Protein AF-A0A512JB87-F1 (afdb_monomer_lite)

pLDDT: mean 75.15, std 16.35, range [37.53, 92.56]

Foldseek 3Di:
DDDDDPPPPPPDPVLNVVLVVVLVVLQVQLLVVLVPPLVVSVVVLVVVLVVVVCVLVDDDPDDVPNPCPVVNVVVSVVSNVSVVVSSVVSVVSSVVVVVVVD

Organism: NCBI:txid944322

Secondary structure (DSSP, 8-state):
-------TT----HHHHHHHHHHHHHHHHHHHHHTT-HHHHHHHHHHHHHHHHHHHHSPP---TTSTTHHHHHHHHHHHHHHHHHHHHHHHHHHHHHHHH--

Structure (mmCIF, N/CA/C/O backbone):
data_AF-A0A512JB87-F1
#
_entry.id   AF-A0A512JB87-F1
#
loop_
_atom_site.group_PDB
_atom_site.id
_atom_site.type_symbol
_atom_site.label_atom_id
_atom_site.label_alt_id
_atom_site.label_comp_id
_atom_site.label_asym_id
_atom_site.label_entity_id
_atom_site.label_seq_id
_atom_site.pdbx_PDB_ins_code
_atom_site.Cartn_x
_atom_site.Cartn_y
_atom_site.Cartn_z
_atom_site.occupancy
_atom_site.B_iso_or_equiv
_atom_site.auth_seq_id
_atom_site.auth_comp_id
_atom_site.auth_asym_id
_atom_site.auth_atom_id
_atom_site.pdbx_PDB_model_num
ATOM 1 N N . MET A 1 1 ? 9.180 -33.665 -36.784 1.00 38.28 1 MET A N 1
ATOM 2 C CA . MET A 1 1 ? 8.780 -33.261 -35.421 1.00 38.28 1 MET A CA 1
ATOM 3 C C . MET A 1 1 ? 9.166 -31.803 -35.256 1.00 38.28 1 MET A C 1
ATOM 5 O O . MET A 1 1 ? 10.347 -31.517 -35.141 1.00 38.28 1 MET A O 1
ATOM 9 N N . ALA A 1 2 ? 8.207 -30.887 -35.388 1.00 37.53 2 ALA A N 1
ATOM 10 C CA . ALA A 1 2 ? 8.459 -29.468 -35.164 1.00 37.53 2 ALA A CA 1
ATOM 11 C C . ALA A 1 2 ? 8.476 -29.229 -33.650 1.00 37.53 2 ALA A C 1
ATOM 13 O O . ALA A 1 2 ? 7.487 -29.509 -32.975 1.00 37.53 2 ALA A O 1
ATOM 14 N N . MET A 1 3 ? 9.617 -28.790 -33.121 1.00 40.06 3 MET A N 1
ATOM 15 C CA . MET A 1 3 ? 9.724 -28.313 -31.746 1.00 40.06 3 MET A CA 1
ATOM 16 C C . MET A 1 3 ? 8.984 -26.979 -31.681 1.00 40.06 3 MET A C 1
ATOM 18 O O . MET A 1 3 ? 9.409 -25.998 -32.282 1.00 40.06 3 MET A O 1
ATOM 22 N N . THR A 1 4 ? 7.832 -26.970 -31.020 1.00 43.56 4 THR A N 1
ATOM 23 C CA . THR A 1 4 ? 7.060 -25.760 -30.759 1.00 43.56 4 THR A CA 1
ATOM 24 C C . THR A 1 4 ? 7.867 -24.890 -29.800 1.00 43.56 4 THR A C 1
ATOM 26 O O . THR A 1 4 ? 8.010 -25.228 -28.625 1.00 43.56 4 THR A O 1
ATOM 29 N N . GLU A 1 5 ? 8.435 -23.795 -30.302 1.00 43.62 5 GLU A N 1
ATOM 30 C CA . GLU A 1 5 ? 9.017 -22.749 -29.462 1.00 43.62 5 GLU A CA 1
ATOM 31 C C . GLU A 1 5 ? 7.963 -22.282 -28.442 1.00 43.62 5 GLU A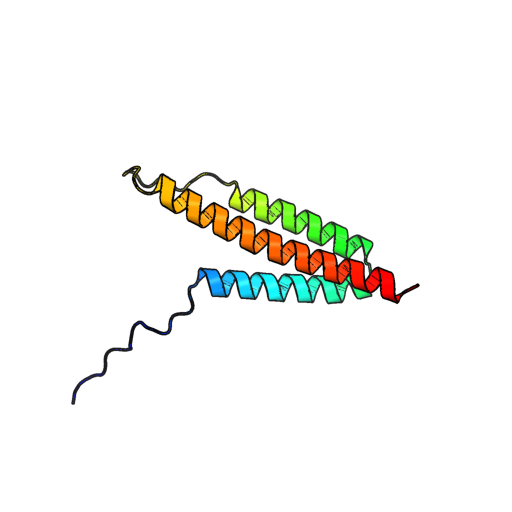 C 1
ATOM 33 O O . GLU A 1 5 ? 6.798 -22.079 -28.812 1.00 43.62 5 GLU A O 1
ATOM 38 N N . PRO A 1 6 ? 8.315 -22.124 -27.153 1.00 44.47 6 PRO A N 1
ATOM 39 C CA . PRO A 1 6 ? 7.376 -21.602 -26.178 1.00 44.47 6 PRO A CA 1
ATOM 40 C C . PRO A 1 6 ? 7.013 -20.171 -26.581 1.00 44.47 6 PRO A C 1
ATOM 42 O O . PRO A 1 6 ? 7.856 -19.273 -26.563 1.00 44.47 6 PRO A O 1
ATOM 45 N N . LYS A 1 7 ? 5.744 -19.975 -26.968 1.00 43.06 7 LYS A N 1
ATOM 46 C CA . LYS A 1 7 ? 5.152 -18.666 -27.254 1.00 43.06 7 LYS A CA 1
ATOM 47 C C . LYS A 1 7 ? 5.530 -17.703 -26.134 1.00 43.06 7 LYS A C 1
ATOM 49 O O . LYS A 1 7 ? 5.152 -17.888 -24.981 1.00 43.06 7 LYS A O 1
ATOM 54 N N . GLN A 1 8 ? 6.236 -16.645 -26.501 1.00 44.84 8 GLN A N 1
ATOM 55 C CA . GLN A 1 8 ? 6.694 -15.547 -25.649 1.00 44.84 8 GLN A CA 1
ATOM 56 C C . GLN A 1 8 ? 5.530 -14.656 -25.146 1.00 44.84 8 GLN A C 1
ATOM 58 O O . GLN A 1 8 ? 5.709 -13.463 -24.935 1.00 44.84 8 GLN A O 1
ATOM 63 N N . GLY A 1 9 ? 4.322 -15.219 -25.013 1.00 42.06 9 GLY A N 1
ATOM 64 C CA . GLY A 1 9 ? 3.055 -14.502 -24.855 1.00 42.06 9 GLY A CA 1
ATOM 65 C C . GLY A 1 9 ? 2.416 -14.570 -23.468 1.00 42.06 9 GLY A C 1
ATOM 66 O O . GLY A 1 9 ? 1.346 -14.006 -23.310 1.00 42.06 9 GLY A O 1
ATOM 67 N N . ASP A 1 10 ? 3.043 -15.223 -22.485 1.00 44.75 10 ASP A N 1
ATOM 68 C CA . ASP A 1 10 ? 2.418 -15.473 -21.169 1.00 44.75 10 ASP A CA 1
ATOM 69 C C . ASP A 1 10 ? 3.332 -15.167 -19.971 1.00 44.75 10 ASP A C 1
ATOM 71 O O . ASP A 1 10 ? 3.116 -15.624 -18.849 1.00 44.75 10 ASP A O 1
ATOM 75 N N . ARG A 1 11 ? 4.397 -14.380 -20.173 1.00 49.03 11 ARG A N 1
ATOM 76 C CA . ARG A 1 11 ? 5.123 -13.828 -19.024 1.00 49.03 11 ARG A CA 1
ATOM 77 C C . ARG A 1 11 ? 4.306 -12.662 -18.492 1.00 49.03 11 ARG A C 1
ATOM 79 O O . ARG A 1 11 ? 4.327 -11.588 -19.090 1.00 49.03 11 ARG A O 1
ATOM 86 N N . ALA A 1 12 ? 3.605 -12.886 -17.379 1.00 54.91 12 ALA A N 1
ATOM 87 C CA . ALA A 1 12 ? 3.061 -11.809 -16.563 1.00 54.91 12 ALA A CA 1
ATOM 88 C C . ALA A 1 12 ? 4.121 -10.707 -16.463 1.00 54.91 12 ALA A C 1
ATOM 90 O O . ALA A 1 12 ? 5.280 -10.989 -16.145 1.00 54.91 12 ALA A O 1
ATOM 91 N N . ASN A 1 13 ? 3.745 -9.477 -16.824 1.00 73.75 13 ASN A N 1
ATOM 92 C CA . ASN A 1 13 ? 4.645 -8.335 -16.750 1.00 73.75 13 ASN A CA 1
ATOM 93 C C . ASN A 1 13 ? 5.237 -8.312 -15.325 1.00 73.75 13 ASN A C 1
ATOM 95 O O . ASN A 1 13 ? 4.458 -8.182 -14.380 1.00 73.75 13 ASN A O 1
ATOM 99 N N . PRO A 1 14 ? 6.565 -8.467 -15.142 1.00 76.38 14 PRO A N 1
ATOM 100 C CA . PRO A 1 14 ? 7.168 -8.595 -13.815 1.00 76.38 14 PRO A CA 1
ATOM 101 C C . PRO A 1 14 ? 6.792 -7.447 -12.874 1.00 76.38 14 PRO A C 1
ATOM 103 O O . PRO A 1 14 ? 6.640 -7.651 -11.674 1.00 76.38 14 PRO A O 1
ATOM 106 N N . LEU A 1 15 ? 6.577 -6.253 -13.433 1.00 77.44 15 LEU A N 1
ATOM 107 C CA . LEU A 1 15 ? 6.094 -5.094 -12.695 1.00 77.44 15 LEU A CA 1
ATOM 108 C C . LEU A 1 15 ? 4.644 -5.265 -12.224 1.00 77.44 15 LEU A C 1
ATOM 110 O O . LEU A 1 15 ? 4.338 -4.952 -11.081 1.00 77.44 15 LEU A O 1
ATOM 114 N N . ALA A 1 16 ? 3.759 -5.782 -13.078 1.00 79.88 16 ALA A N 1
ATOM 115 C CA . ALA A 1 16 ? 2.369 -6.035 -12.707 1.00 79.88 16 ALA A CA 1
ATOM 116 C C . ALA A 1 16 ? 2.274 -7.097 -11.602 1.00 79.88 16 ALA A C 1
ATOM 118 O O . ALA A 1 16 ? 1.553 -6.895 -10.633 1.00 79.88 16 ALA A O 1
ATOM 119 N N . ALA A 1 17 ? 3.061 -8.174 -11.697 1.00 81.81 17 ALA A N 1
ATOM 120 C CA . ALA A 1 17 ? 3.131 -9.196 -10.652 1.00 81.81 17 ALA A CA 1
ATOM 121 C C . ALA A 1 17 ? 3.678 -8.637 -9.324 1.00 81.81 17 ALA A C 1
ATOM 123 O O . ALA A 1 17 ? 3.181 -8.979 -8.255 1.00 81.81 17 ALA A O 1
ATOM 124 N N . ALA A 1 18 ? 4.680 -7.753 -9.378 1.00 82.50 18 ALA A N 1
ATOM 125 C CA . ALA A 1 18 ? 5.218 -7.101 -8.186 1.00 82.50 18 ALA A CA 1
ATOM 126 C C . ALA A 1 18 ? 4.204 -6.153 -7.523 1.00 82.50 18 ALA A C 1
ATOM 128 O O . ALA A 1 18 ? 4.116 -6.113 -6.297 1.00 82.50 18 ALA A O 1
ATOM 129 N N . LEU A 1 19 ? 3.430 -5.407 -8.317 1.00 86.38 19 LEU A N 1
ATOM 130 C CA . LEU A 1 19 ? 2.382 -4.518 -7.811 1.00 86.38 19 LEU A CA 1
ATOM 131 C C . LEU A 1 19 ? 1.208 -5.296 -7.206 1.00 86.38 19 LEU A C 1
ATOM 133 O O . LEU A 1 19 ? 0.721 -4.911 -6.150 1.00 86.38 19 LEU A O 1
ATOM 137 N N . ASP A 1 20 ? 0.808 -6.408 -7.822 1.00 86.94 20 ASP A N 1
ATOM 138 C CA . ASP A 1 20 ? -0.240 -7.295 -7.302 1.00 86.94 20 ASP A CA 1
ATOM 139 C C . ASP A 1 20 ? 0.170 -7.949 -5.968 1.00 86.94 20 ASP A C 1
ATOM 141 O O . ASP A 1 20 ? -0.590 -7.972 -4.995 1.00 86.94 20 ASP A O 1
ATOM 145 N N . ALA A 1 21 ? 1.428 -8.395 -5.871 1.00 88.06 21 ALA A N 1
ATOM 146 C CA . ALA A 1 21 ? 1.990 -8.905 -4.624 1.00 88.06 21 ALA A CA 1
ATOM 147 C C . ALA A 1 21 ? 2.050 -7.822 -3.530 1.00 88.06 21 ALA A C 1
ATOM 149 O O . ALA A 1 21 ? 1.735 -8.102 -2.372 1.00 88.06 21 ALA A O 1
ATOM 150 N N . LEU A 1 22 ? 2.424 -6.587 -3.890 1.00 89.06 22 LEU A N 1
ATOM 151 C CA . LEU A 1 22 ? 2.430 -5.447 -2.971 1.00 89.06 22 LEU A CA 1
ATOM 152 C C . LEU A 1 22 ? 1.017 -5.126 -2.467 1.00 89.06 22 LEU A C 1
ATOM 154 O O . LEU A 1 22 ? 0.834 -4.935 -1.265 1.00 89.06 22 LEU A O 1
ATOM 158 N N . GLU A 1 23 ? 0.029 -5.090 -3.363 1.00 91.88 23 GLU A N 1
ATOM 159 C CA . GLU A 1 23 ? -1.375 -4.861 -3.014 1.00 91.88 23 GLU A CA 1
ATOM 160 C C . GLU A 1 23 ? -1.883 -5.923 -2.043 1.00 91.88 23 GLU A C 1
ATOM 162 O O . GLU A 1 23 ? -2.367 -5.592 -0.960 1.00 91.88 23 GLU A O 1
ATOM 167 N N . THR A 1 24 ? -1.686 -7.197 -2.375 1.00 92.06 24 THR A N 1
ATOM 168 C CA . THR A 1 24 ? -2.111 -8.316 -1.528 1.00 92.06 24 THR A CA 1
ATOM 169 C C . THR A 1 24 ? -1.475 -8.248 -0.138 1.00 92.06 24 THR A C 1
ATOM 171 O O . THR A 1 24 ? -2.167 -8.415 0.871 1.00 92.06 24 THR A O 1
ATOM 174 N N . ALA A 1 25 ? -0.168 -7.976 -0.064 1.00 89.56 25 ALA A N 1
ATOM 175 C CA . ALA A 1 25 ? 0.557 -7.900 1.200 1.00 89.56 25 ALA A CA 1
ATOM 176 C C . ALA A 1 25 ? 0.064 -6.742 2.079 1.00 89.56 25 ALA A C 1
ATOM 178 O O . ALA A 1 25 ? -0.203 -6.950 3.263 1.00 89.56 25 ALA A O 1
ATOM 179 N N . LEU A 1 26 ? -0.095 -5.544 1.504 1.00 90.69 26 LEU A N 1
ATOM 180 C CA . LEU A 1 26 ? -0.560 -4.367 2.237 1.00 90.69 26 LEU A CA 1
ATOM 181 C C . L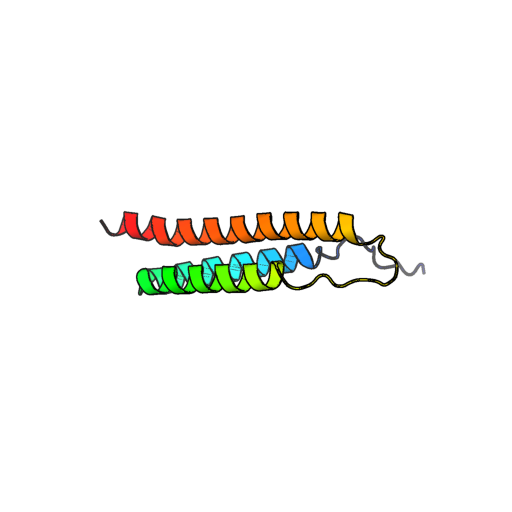EU A 1 26 ? -1.993 -4.542 2.731 1.00 90.69 26 LEU A C 1
ATOM 183 O O . LEU A 1 26 ? -2.256 -4.322 3.908 1.00 90.69 26 LEU A O 1
ATOM 187 N N . LEU A 1 27 ? -2.907 -4.995 1.871 1.00 90.44 27 LEU A N 1
ATOM 188 C CA . LEU A 1 27 ? -4.302 -5.189 2.264 1.00 90.44 27 LEU A CA 1
ATOM 189 C C . LEU A 1 27 ? -4.445 -6.257 3.353 1.00 90.44 27 LEU A C 1
ATOM 191 O O . LEU A 1 27 ? -5.186 -6.045 4.312 1.00 90.44 27 LEU A O 1
ATOM 195 N N . THR A 1 28 ? -3.709 -7.368 3.247 1.00 89.44 28 THR A N 1
ATOM 196 C CA . THR A 1 28 ? -3.740 -8.441 4.255 1.00 89.44 28 THR A CA 1
ATOM 197 C C . THR A 1 28 ? -3.183 -7.954 5.589 1.00 89.44 28 THR A C 1
ATOM 199 O O . THR A 1 28 ? -3.860 -8.061 6.611 1.00 89.44 28 THR A O 1
ATOM 202 N N . PHE A 1 29 ? -1.986 -7.357 5.580 1.00 88.06 29 PHE A N 1
ATOM 203 C CA . PHE A 1 29 ? -1.359 -6.821 6.787 1.00 88.06 29 PHE A CA 1
ATOM 204 C C . PHE A 1 29 ? -2.265 -5.799 7.475 1.00 88.06 29 PHE A C 1
ATOM 206 O O . PHE A 1 29 ? -2.545 -5.908 8.668 1.00 88.06 29 PHE A O 1
ATOM 213 N N . THR A 1 30 ? -2.766 -4.824 6.719 1.00 87.12 30 THR A N 1
ATOM 214 C CA . THR A 1 30 ? -3.598 -3.757 7.263 1.00 87.12 30 THR A CA 1
ATOM 215 C C . THR A 1 30 ? -4.919 -4.302 7.801 1.00 87.12 30 THR A C 1
ATOM 217 O O . THR A 1 30 ? -5.332 -3.904 8.887 1.00 87.12 30 THR A O 1
ATOM 220 N N . ALA A 1 31 ? -5.554 -5.263 7.123 1.00 85.38 31 ALA A N 1
ATOM 221 C CA . ALA A 1 31 ? -6.782 -5.889 7.610 1.00 85.38 31 ALA A CA 1
ATOM 222 C C . ALA A 1 31 ? -6.581 -6.680 8.915 1.00 85.38 31 ALA A C 1
ATOM 224 O O . ALA A 1 31 ? -7.471 -6.669 9.770 1.00 85.38 31 ALA A O 1
ATOM 225 N N . GLU A 1 32 ? -5.443 -7.361 9.076 1.00 88.06 32 GLU A N 1
ATOM 226 C CA . GLU A 1 32 ? -5.115 -8.127 10.284 1.00 88.06 32 GLU A CA 1
ATOM 227 C C . GLU A 1 32 ? -4.709 -7.231 11.458 1.00 88.06 32 GLU A C 1
ATOM 229 O O . GLU A 1 32 ? -5.165 -7.442 12.585 1.00 88.06 32 GLU A O 1
ATOM 234 N N . VAL A 1 33 ? -3.871 -6.220 11.211 1.00 87.69 33 VAL A N 1
ATOM 235 C CA . VAL A 1 33 ? -3.387 -5.317 12.263 1.00 87.69 33 VAL A CA 1
ATOM 236 C C . VAL A 1 33 ? -4.478 -4.350 12.695 1.00 87.69 33 VAL A C 1
ATOM 238 O O . VAL A 1 33 ? -4.677 -4.196 13.897 1.00 87.69 33 VAL A O 1
ATOM 241 N N . ALA A 1 34 ? -5.265 -3.789 11.770 1.00 83.88 34 ALA A N 1
ATOM 242 C CA . ALA A 1 34 ? -6.364 -2.885 12.122 1.00 83.88 34 ALA A CA 1
ATOM 243 C C . ALA A 1 34 ? -7.454 -3.574 12.960 1.00 83.88 34 ALA A C 1
ATOM 245 O O . ALA A 1 34 ? -8.179 -2.908 13.690 1.00 83.88 34 ALA A O 1
ATOM 246 N N . ALA A 1 35 ? -7.561 -4.907 12.899 1.00 81.88 35 ALA A N 1
ATOM 247 C CA . ALA A 1 35 ? -8.451 -5.668 13.775 1.00 81.88 35 ALA A CA 1
ATOM 248 C C . ALA A 1 35 ? -8.024 -5.639 15.253 1.00 81.88 35 ALA A C 1
ATOM 250 O O . ALA A 1 35 ? -8.847 -5.892 16.130 1.00 81.88 35 ALA A O 1
ATOM 251 N N . ARG A 1 36 ? -6.736 -5.405 15.523 1.00 86.56 36 ARG A N 1
ATOM 252 C CA . ARG A 1 36 ? -6.134 -5.454 16.863 1.00 86.56 36 ARG A CA 1
ATOM 253 C C . ARG A 1 36 ? -5.774 -4.067 17.377 1.00 86.56 36 ARG A C 1
ATOM 255 O O . ARG A 1 36 ? -6.006 -3.780 18.545 1.00 86.56 36 ARG A O 1
ATOM 262 N N . ASP A 1 37 ? -5.191 -3.245 16.511 1.00 87.38 37 ASP A N 1
ATOM 263 C CA . ASP A 1 37 ? -4.716 -1.901 16.811 1.00 87.38 37 ASP A CA 1
ATOM 264 C C . ASP A 1 37 ? -4.738 -1.044 15.534 1.00 87.38 37 ASP A C 1
ATOM 266 O O . ASP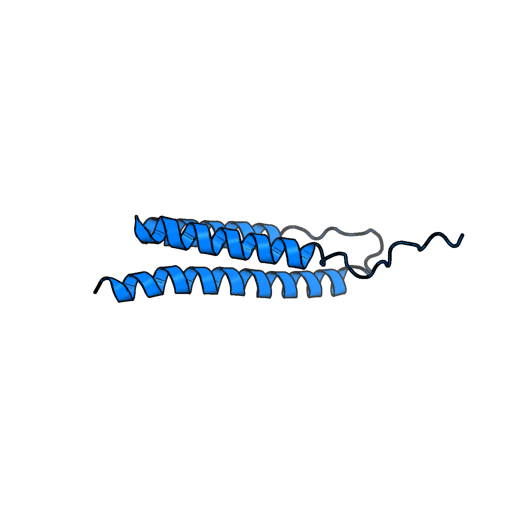 A 1 37 ? -3.856 -1.111 14.674 1.00 87.38 37 ASP A O 1
ATOM 270 N N . GLU A 1 38 ? -5.786 -0.233 15.405 1.00 83.69 38 GLU A N 1
ATOM 271 C CA . GLU A 1 38 ? -5.984 0.676 14.273 1.00 83.69 38 GLU A CA 1
ATOM 272 C C . GLU A 1 38 ? -4.915 1.780 14.213 1.00 83.69 38 GLU A C 1
ATOM 274 O O . GLU A 1 38 ? -4.496 2.190 13.125 1.00 83.69 38 GLU A O 1
ATOM 279 N N . THR A 1 39 ? -4.441 2.246 15.373 1.00 87.69 39 THR A N 1
ATOM 280 C CA . THR A 1 39 ? -3.429 3.309 15.435 1.00 87.69 39 THR A CA 1
ATOM 281 C C . THR A 1 39 ? -2.107 2.781 14.898 1.00 87.69 39 THR A C 1
ATOM 283 O O . THR A 1 39 ? -1.495 3.413 14.035 1.00 87.69 39 THR A O 1
ATOM 286 N N . LEU A 1 40 ? -1.718 1.577 15.324 1.00 88.06 40 LEU A N 1
ATOM 287 C CA . LEU A 1 40 ? -0.541 0.889 14.808 1.00 88.06 40 LEU A CA 1
ATOM 288 C C . LEU A 1 40 ? -0.669 0.582 13.310 1.00 88.06 40 LEU A C 1
ATOM 290 O O . LEU A 1 40 ? 0.286 0.797 12.565 1.00 88.06 40 LEU A O 1
ATOM 294 N N . ALA A 1 41 ? -1.835 0.116 12.848 1.00 87.38 41 ALA A N 1
ATOM 295 C CA . ALA A 1 41 ? -2.073 -0.152 11.427 1.00 87.38 41 ALA A CA 1
ATOM 296 C C . ALA A 1 41 ? -1.874 1.108 10.570 1.00 87.38 41 ALA A C 1
ATOM 298 O O . ALA A 1 41 ? -1.192 1.063 9.545 1.00 87.38 41 ALA A O 1
ATOM 299 N N . THR A 1 42 ? -2.416 2.240 11.025 1.00 87.12 42 THR A N 1
ATOM 300 C CA . THR A 1 42 ? -2.274 3.539 10.355 1.00 87.12 42 THR A CA 1
ATOM 301 C C . THR A 1 42 ? -0.819 4.007 10.355 1.00 87.12 42 THR A C 1
ATOM 303 O O . THR A 1 42 ? -0.292 4.391 9.313 1.00 87.12 42 THR A O 1
ATOM 306 N N . GLU A 1 43 ? -0.135 3.932 11.499 1.00 90.19 43 GLU A N 1
ATOM 307 C CA . GLU A 1 43 ? 1.263 4.354 11.621 1.00 90.19 43 GLU A CA 1
ATOM 308 C C . GLU A 1 43 ? 2.194 3.530 10.718 1.00 90.19 43 GLU A C 1
ATOM 310 O O . GLU A 1 43 ? 3.053 4.084 10.026 1.00 90.19 43 GLU A O 1
ATOM 315 N N . VAL A 1 44 ? 2.023 2.204 10.694 1.00 89.00 44 VAL A N 1
ATOM 316 C CA . VAL A 1 44 ? 2.827 1.320 9.840 1.00 89.00 44 VAL A CA 1
ATOM 317 C C . VAL A 1 44 ? 2.533 1.569 8.363 1.00 89.00 44 VAL A C 1
ATOM 319 O O . VAL A 1 44 ? 3.468 1.580 7.556 1.00 89.00 44 VAL A O 1
ATOM 322 N N . LEU A 1 45 ? 1.274 1.820 7.995 1.00 89.31 45 LEU A N 1
ATOM 323 C CA . LEU A 1 45 ? 0.910 2.132 6.616 1.00 89.31 45 LEU A CA 1
ATOM 324 C C . LEU A 1 45 ? 1.566 3.436 6.141 1.00 89.31 45 LEU A C 1
ATOM 326 O O . LEU A 1 45 ? 2.159 3.457 5.063 1.00 89.31 45 LEU A O 1
ATOM 330 N N . GLU A 1 46 ? 1.557 4.492 6.957 1.00 90.31 46 GLU A N 1
ATOM 331 C CA . GLU A 1 46 ? 2.214 5.762 6.613 1.00 90.31 46 GLU A CA 1
ATOM 332 C C . GLU A 1 46 ? 3.743 5.628 6.536 1.00 90.31 46 GLU A C 1
ATOM 334 O O . GLU A 1 46 ? 4.373 6.129 5.602 1.00 90.31 46 GLU A O 1
ATOM 339 N N . LYS A 1 47 ? 4.363 4.872 7.452 1.00 89.75 47 LYS A N 1
ATOM 340 C CA . LYS A 1 47 ? 5.799 4.549 7.368 1.00 89.75 47 LYS A CA 1
ATOM 341 C C . LYS A 1 47 ? 6.135 3.782 6.089 1.00 89.75 47 LYS A C 1
ATOM 343 O O . LYS A 1 47 ? 7.147 4.065 5.447 1.00 89.75 47 LYS A O 1
ATOM 348 N N . THR A 1 48 ? 5.273 2.847 5.696 1.00 88.75 48 THR A N 1
ATOM 349 C CA . THR A 1 48 ? 5.421 2.089 4.449 1.00 88.75 48 THR A CA 1
ATOM 350 C C . THR A 1 48 ? 5.290 2.996 3.228 1.00 88.75 48 THR A C 1
ATOM 352 O O . THR A 1 48 ? 6.124 2.929 2.325 1.00 88.75 48 THR A O 1
ATOM 355 N N . ALA A 1 49 ? 4.313 3.906 3.222 1.00 88.00 49 ALA A N 1
ATOM 356 C CA . ALA A 1 49 ? 4.131 4.887 2.158 1.00 88.00 49 ALA A CA 1
ATOM 357 C C . ALA A 1 49 ? 5.368 5.783 1.978 1.00 88.00 49 ALA A C 1
ATOM 359 O O . ALA A 1 49 ? 5.813 6.010 0.850 1.00 88.00 49 ALA A O 1
ATOM 360 N N . LEU A 1 50 ? 5.955 6.258 3.080 1.00 86.25 50 LEU A N 1
ATOM 361 C CA . LEU A 1 50 ? 7.186 7.052 3.058 1.00 86.25 50 LEU A CA 1
ATOM 362 C C . LEU A 1 50 ? 8.365 6.255 2.492 1.00 86.25 50 LEU A C 1
ATOM 364 O O . LEU A 1 50 ? 9.087 6.757 1.631 1.00 86.25 50 LEU A O 1
ATOM 368 N N . ALA A 1 51 ? 8.542 5.008 2.936 1.00 84.12 51 ALA A N 1
ATOM 369 C CA . ALA A 1 51 ? 9.624 4.149 2.466 1.00 84.12 51 ALA A CA 1
ATOM 370 C C . ALA A 1 51 ? 9.514 3.858 0.962 1.00 84.12 51 ALA A C 1
ATOM 372 O O . AL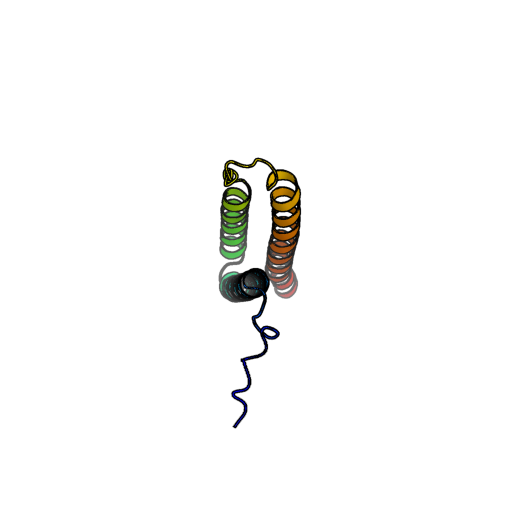A A 1 51 ? 10.504 3.978 0.238 1.00 84.12 51 ALA A O 1
ATOM 373 N N . ILE A 1 52 ? 8.314 3.529 0.469 1.00 85.56 52 ILE A N 1
ATOM 374 C CA . ILE A 1 52 ? 8.110 3.252 -0.956 1.00 85.56 52 ILE A CA 1
ATOM 375 C C . ILE A 1 52 ? 8.351 4.515 -1.789 1.00 85.56 52 IL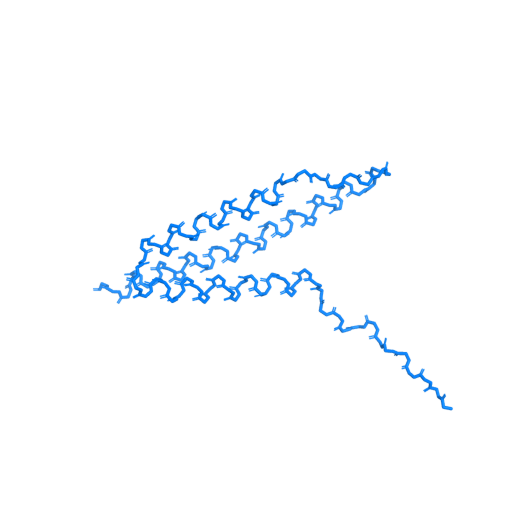E A C 1
ATOM 377 O O . ILE A 1 52 ? 9.065 4.456 -2.790 1.00 85.56 52 ILE A O 1
ATOM 381 N N . ASN A 1 53 ? 7.825 5.670 -1.374 1.00 82.69 53 ASN A N 1
ATOM 382 C CA . ASN A 1 53 ? 8.054 6.916 -2.106 1.00 82.69 53 ASN A CA 1
ATOM 383 C C . ASN A 1 53 ? 9.535 7.317 -2.123 1.00 82.69 53 ASN A C 1
ATOM 385 O O . ASN A 1 53 ? 10.028 7.716 -3.173 1.00 82.69 53 ASN A O 1
ATOM 389 N N . ALA A 1 54 ? 10.280 7.102 -1.033 1.00 82.31 54 ALA A N 1
ATOM 390 C CA . ALA A 1 54 ? 11.725 7.329 -1.009 1.00 82.31 54 ALA A CA 1
ATOM 391 C C . ALA A 1 54 ? 12.480 6.439 -2.017 1.00 82.31 54 ALA A C 1
ATOM 393 O O . ALA A 1 54 ? 13.397 6.910 -2.692 1.00 82.31 54 ALA A O 1
ATOM 394 N N . VAL A 1 55 ? 12.073 5.173 -2.175 1.00 81.31 55 VAL A N 1
ATOM 395 C CA . VAL A 1 55 ? 12.623 4.277 -3.210 1.00 81.31 55 VAL A CA 1
ATOM 396 C C . VAL A 1 55 ? 12.282 4.793 -4.610 1.00 81.31 55 VAL A C 1
ATOM 398 O O . VAL A 1 55 ? 13.146 4.828 -5.488 1.00 81.31 55 VAL A O 1
ATOM 401 N N . LEU A 1 56 ? 11.045 5.251 -4.818 1.00 80.19 56 LEU A N 1
ATOM 402 C CA . LEU A 1 56 ? 10.596 5.808 -6.096 1.00 80.19 56 LEU A CA 1
ATOM 403 C C . LEU A 1 56 ? 11.212 7.179 -6.416 1.00 80.19 56 LEU A C 1
ATOM 405 O O . LEU A 1 56 ? 11.261 7.550 -7.590 1.00 80.19 56 LEU A O 1
ATOM 409 N N . ASP A 1 57 ? 11.675 7.931 -5.420 1.00 79.00 57 ASP A N 1
ATOM 410 C CA . ASP A 1 57 ? 12.394 9.205 -5.565 1.00 79.00 57 ASP A CA 1
ATOM 411 C C . ASP A 1 57 ? 13.917 9.025 -5.686 1.00 79.00 57 ASP A C 1
ATOM 413 O O . ASP A 1 57 ? 14.629 9.974 -6.023 1.00 79.00 57 ASP A O 1
ATOM 417 N N . GLY A 1 58 ? 14.424 7.806 -5.472 1.00 70.56 58 GLY A N 1
ATOM 418 C CA . GLY A 1 58 ? 15.844 7.475 -5.560 1.00 70.56 58 GLY A CA 1
ATOM 419 C C . GLY A 1 58 ? 16.484 7.826 -6.916 1.00 70.56 58 GLY A C 1
ATOM 420 O O . GLY A 1 58 ? 15.789 7.919 -7.940 1.00 70.56 58 GLY A O 1
ATOM 421 N N . PRO A 1 59 ? 17.819 8.019 -6.950 1.00 62.47 59 PRO A N 1
ATOM 422 C CA . PRO A 1 59 ? 18.534 8.517 -8.122 1.00 62.47 59 PRO A CA 1
ATOM 423 C C . PRO A 1 59 ? 18.274 7.664 -9.369 1.00 62.47 59 PRO A C 1
ATOM 425 O O . PRO A 1 59 ? 18.160 6.440 -9.309 1.00 62.47 59 PRO A O 1
ATOM 428 N N . ARG A 1 60 ? 18.166 8.329 -10.526 1.00 62.94 60 ARG A N 1
ATOM 429 C CA . ARG A 1 60 ? 17.928 7.671 -11.819 1.00 62.94 60 ARG A CA 1
ATOM 430 C C . ARG A 1 60 ? 19.123 6.792 -12.167 1.00 62.94 60 ARG A C 1
ATOM 432 O O . ARG A 1 60 ? 20.262 7.253 -12.082 1.00 62.94 60 ARG A O 1
ATOM 439 N N . TYR A 1 61 ? 18.865 5.574 -12.633 1.00 55.16 61 TYR A N 1
ATOM 440 C CA . TYR A 1 61 ? 19.904 4.796 -13.293 1.00 55.16 61 TYR A CA 1
ATOM 441 C C . TYR A 1 61 ? 20.214 5.491 -14.626 1.00 55.16 61 TYR A C 1
ATOM 443 O O . TYR A 1 61 ? 19.434 5.440 -15.575 1.00 55.16 61 TYR A O 1
ATOM 451 N N . MET A 1 62 ? 21.307 6.251 -14.671 1.00 53.28 62 MET A N 1
ATOM 452 C CA . MET A 1 62 ? 21.740 6.950 -15.878 1.00 53.28 62 MET A CA 1
ATOM 453 C C . MET A 1 62 ? 22.448 5.944 -16.785 1.00 53.28 62 MET A C 1
ATOM 455 O O . MET A 1 62 ? 23.634 5.678 -16.609 1.00 53.28 62 MET A O 1
ATOM 459 N N . SER A 1 63 ? 21.738 5.382 -17.767 1.00 50.81 63 SER A N 1
ATOM 460 C CA . SER A 1 63 ? 22.424 4.751 -18.898 1.00 50.81 63 SER A CA 1
ATOM 461 C C . SER A 1 63 ? 23.252 5.814 -19.639 1.00 50.81 63 SER A C 1
ATOM 463 O O . SER A 1 63 ? 22.768 6.937 -19.823 1.00 50.81 63 SER A O 1
ATOM 465 N N . PRO A 1 64 ? 24.476 5.486 -20.089 1.00 56.69 64 PRO A N 1
ATOM 466 C CA . PRO A 1 64 ? 25.411 6.453 -20.674 1.00 56.69 64 PRO A CA 1
ATOM 467 C C . PRO A 1 64 ? 24.880 7.191 -21.921 1.00 56.69 64 PRO A C 1
ATOM 469 O O . PRO A 1 64 ? 25.371 8.273 -22.231 1.00 56.69 64 PRO A O 1
ATOM 472 N N . ASP A 1 65 ? 23.835 6.677 -22.580 1.00 61.62 65 ASP A N 1
ATOM 473 C CA . ASP A 1 65 ? 23.302 7.196 -23.851 1.00 61.62 65 ASP A CA 1
ATOM 474 C C . ASP A 1 65 ? 22.195 8.269 -23.754 1.00 61.62 65 ASP A C 1
ATOM 476 O O . ASP A 1 65 ? 21.675 8.705 -24.779 1.00 61.62 65 ASP A O 1
ATOM 480 N N . LYS A 1 66 ? 21.818 8.744 -22.554 1.00 54.31 66 LYS A N 1
ATOM 481 C CA . LYS A 1 66 ? 20.845 9.848 -22.300 1.00 54.31 66 LYS A CA 1
ATOM 482 C C . LYS A 1 66 ? 19.415 9.702 -22.875 1.00 54.31 66 LYS A C 1
ATOM 484 O O . LYS A 1 66 ? 18.524 10.426 -22.427 1.00 54.31 66 LYS A O 1
ATOM 489 N N . SER A 1 67 ? 19.145 8.751 -23.766 1.00 53.88 67 SER A N 1
ATOM 490 C CA . SER A 1 67 ? 17.845 8.492 -24.410 1.00 53.88 67 SER A CA 1
ATOM 491 C C . SER A 1 67 ? 16.798 7.851 -23.486 1.00 53.88 67 SER A C 1
ATOM 493 O O . SER A 1 67 ? 15.601 7.951 -23.743 1.00 53.88 67 SER A O 1
ATOM 495 N N . ALA A 1 68 ? 17.220 7.264 -22.361 1.00 51.56 68 ALA A N 1
ATOM 496 C CA . ALA A 1 68 ? 16.340 6.602 -21.394 1.00 51.56 68 ALA A CA 1
ATOM 497 C C . ALA A 1 68 ? 15.519 7.561 -20.498 1.00 51.56 68 ALA A C 1
ATOM 499 O O . ALA A 1 68 ? 14.633 7.117 -19.777 1.00 51.56 68 ALA A O 1
ATOM 500 N N . THR A 1 69 ? 15.776 8.875 -20.514 1.00 61.09 69 THR A N 1
ATOM 501 C CA . THR A 1 69 ? 15.276 9.792 -19.467 1.00 61.09 69 THR A CA 1
ATOM 502 C C . THR A 1 69 ? 13.775 10.087 -19.514 1.00 61.09 69 THR A C 1
ATOM 504 O O . THR A 1 69 ? 13.154 10.161 -18.455 1.00 61.09 69 THR A O 1
ATOM 507 N N . SER A 1 70 ? 13.164 10.251 -20.692 1.00 60.75 70 SER A N 1
ATOM 508 C CA . SER A 1 70 ? 11.721 10.543 -20.788 1.00 60.75 70 SER A CA 1
ATOM 509 C C . SER A 1 70 ? 10.862 9.301 -20.516 1.00 60.75 70 SER A C 1
ATOM 511 O O . SER A 1 70 ? 9.891 9.378 -19.763 1.00 60.75 70 SER A O 1
ATOM 513 N N . TYR A 1 71 ? 11.271 8.143 -21.043 1.00 55.78 71 TYR A N 1
ATOM 514 C CA . TYR A 1 71 ? 10.589 6.863 -20.832 1.00 55.78 71 TYR A CA 1
ATOM 515 C C . TYR A 1 71 ? 10.706 6.374 -19.377 1.00 55.78 71 TYR A C 1
ATOM 517 O O . TYR A 1 71 ? 9.697 5.995 -18.786 1.00 55.78 71 TYR A O 1
ATOM 525 N N . ASP A 1 72 ? 11.890 6.480 -18.757 1.00 67.31 72 ASP A N 1
ATOM 526 C CA . ASP A 1 72 ? 12.089 6.158 -17.332 1.00 67.31 72 ASP A CA 1
ATOM 527 C C . ASP A 1 72 ? 11.242 7.063 -16.424 1.00 67.31 72 ASP A C 1
ATOM 529 O O . ASP A 1 72 ? 10.625 6.598 -15.467 1.00 67.31 72 ASP A O 1
ATOM 533 N N . THR A 1 73 ? 11.127 8.352 -16.772 1.00 71.69 73 THR A N 1
ATOM 534 C CA . THR A 1 73 ? 10.269 9.295 -16.039 1.00 71.69 73 THR A CA 1
ATOM 535 C C . THR A 1 73 ? 8.790 8.920 -16.164 1.00 71.69 73 THR A C 1
ATOM 537 O O . THR A 1 73 ? 8.078 8.922 -15.164 1.00 71.69 73 THR A O 1
ATOM 540 N N . ALA A 1 74 ? 8.319 8.561 -17.363 1.00 71.62 74 ALA A N 1
ATOM 541 C CA . ALA A 1 74 ? 6.925 8.178 -17.586 1.00 71.62 74 ALA A CA 1
ATOM 542 C C . ALA A 1 74 ? 6.553 6.875 -16.858 1.00 71.62 74 ALA A C 1
ATOM 544 O O . ALA A 1 74 ? 5.520 6.827 -16.188 1.00 71.62 74 ALA A O 1
ATOM 545 N N . ILE A 1 75 ? 7.409 5.847 -16.922 1.00 73.88 75 ILE A N 1
ATOM 546 C CA . ILE A 1 75 ? 7.208 4.593 -16.181 1.00 73.88 75 ILE A CA 1
ATOM 547 C C . ILE A 1 75 ? 7.196 4.860 -14.681 1.00 73.88 75 ILE A C 1
ATOM 549 O O . ILE A 1 75 ? 6.298 4.392 -13.988 1.00 73.88 75 ILE A O 1
ATOM 553 N N . ARG A 1 76 ? 8.150 5.640 -14.167 1.00 76.69 76 ARG A N 1
ATOM 554 C CA . ARG A 1 76 ? 8.217 5.967 -12.739 1.00 76.69 76 ARG A CA 1
ATOM 555 C C . ARG A 1 76 ? 6.968 6.703 -12.264 1.00 76.69 76 ARG A C 1
ATOM 557 O O . ARG A 1 76 ? 6.451 6.378 -11.199 1.00 76.69 76 ARG A O 1
ATOM 564 N N . SER A 1 77 ? 6.460 7.650 -13.051 1.00 80.38 77 SER A N 1
ATOM 565 C CA . SER A 1 77 ? 5.195 8.327 -12.756 1.00 80.38 77 SER A CA 1
ATOM 566 C C . SER A 1 77 ? 4.015 7.353 -12.753 1.00 80.38 77 SER A C 1
ATOM 568 O O . SER A 1 77 ? 3.203 7.396 -11.834 1.00 80.38 77 SER A O 1
ATOM 570 N N . ALA A 1 78 ? 3.940 6.434 -13.722 1.00 81.94 78 ALA A N 1
ATOM 571 C CA . ALA A 1 78 ? 2.884 5.423 -13.771 1.00 81.94 78 ALA A CA 1
ATOM 572 C C . ALA A 1 78 ? 2.932 4.471 -12.562 1.00 81.94 78 ALA A C 1
ATOM 574 O O . ALA A 1 78 ? 1.910 4.253 -11.912 1.00 81.94 78 ALA A O 1
ATOM 575 N N . VAL A 1 79 ? 4.122 3.973 -12.209 1.00 84.19 79 VAL A N 1
ATOM 576 C CA . VAL A 1 79 ? 4.338 3.119 -11.029 1.00 84.19 79 VAL A CA 1
ATOM 577 C C . VAL A 1 79 ? 3.975 3.860 -9.748 1.00 84.19 79 VAL A C 1
ATOM 579 O O . VAL A 1 79 ? 3.301 3.300 -8.890 1.00 84.19 79 VAL A O 1
ATOM 582 N N . ARG A 1 80 ? 4.354 5.137 -9.626 1.00 86.69 80 ARG A N 1
ATOM 583 C CA . ARG A 1 80 ? 3.996 5.976 -8.476 1.00 86.69 80 ARG A CA 1
ATOM 584 C C . ARG A 1 80 ? 2.487 6.123 -8.326 1.00 86.69 80 ARG A C 1
ATOM 586 O O . ARG A 1 80 ? 1.975 5.960 -7.224 1.00 86.69 80 ARG A O 1
ATOM 593 N N . CYS A 1 81 ? 1.773 6.381 -9.420 1.00 88.00 81 CYS A N 1
ATOM 594 C CA . CYS A 1 81 ? 0.313 6.437 -9.396 1.00 88.00 81 CYS A CA 1
ATOM 595 C C . CYS A 1 81 ? -0.302 5.103 -8.946 1.00 88.00 81 CYS A C 1
ATOM 597 O O . CYS A 1 81 ? -1.198 5.105 -8.108 1.00 88.00 81 CYS A O 1
ATOM 599 N N . GLN A 1 82 ? 0.192 3.972 -9.458 1.00 88.12 82 GLN A N 1
ATOM 600 C CA . GLN A 1 82 ? -0.314 2.643 -9.091 1.00 88.12 82 GLN A CA 1
ATOM 601 C C . GLN A 1 82 ? -0.057 2.308 -7.619 1.00 88.12 82 GLN A C 1
ATOM 603 O O . GLN A 1 82 ? -0.963 1.864 -6.922 1.00 88.12 82 GLN A O 1
ATOM 608 N N . VAL A 1 83 ? 1.151 2.577 -7.123 1.00 89.44 83 VAL A N 1
ATOM 609 C CA . VAL A 1 83 ? 1.504 2.394 -5.710 1.00 89.44 83 VAL A CA 1
ATOM 610 C C . VAL A 1 83 ? 0.636 3.265 -4.804 1.00 89.44 83 VAL A C 1
ATOM 612 O O . VAL A 1 83 ? 0.125 2.773 -3.801 1.00 89.44 83 VAL A O 1
ATOM 615 N N . ASN A 1 84 ? 0.436 4.539 -5.148 1.00 90.56 84 ASN A N 1
ATOM 616 C CA . ASN A 1 84 ? -0.408 5.426 -4.349 1.00 90.56 84 ASN A CA 1
ATOM 617 C C . ASN A 1 84 ? -1.859 4.936 -4.309 1.00 90.56 84 ASN A C 1
ATOM 619 O O . ASN A 1 84 ? -2.449 4.921 -3.236 1.00 90.56 84 ASN A O 1
ATOM 623 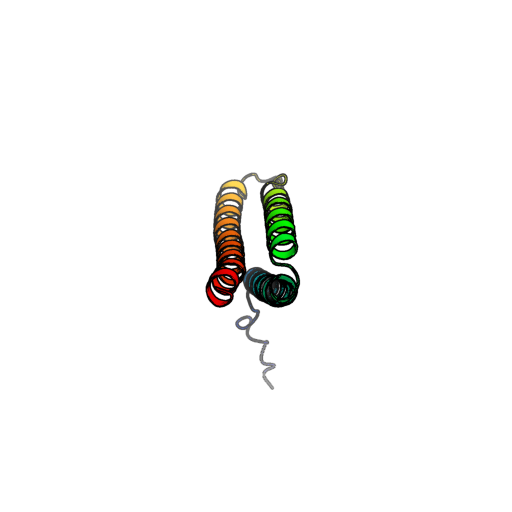N N . ALA A 1 85 ? -2.393 4.428 -5.424 1.00 92.56 85 ALA A N 1
ATOM 624 C CA . ALA A 1 85 ? -3.725 3.827 -5.444 1.00 92.56 85 ALA A CA 1
ATOM 625 C C . ALA A 1 85 ? -3.836 2.596 -4.520 1.00 92.56 85 ALA A C 1
ATOM 627 O O . ALA A 1 85 ? -4.860 2.406 -3.869 1.00 92.56 85 ALA A O 1
ATOM 628 N N . ILE A 1 86 ? -2.788 1.770 -4.429 1.00 91.44 86 ILE A N 1
ATOM 629 C CA . ILE A 1 86 ? -2.738 0.634 -3.493 1.00 91.44 86 ILE A CA 1
ATOM 630 C C . ILE A 1 86 ? -2.732 1.124 -2.037 1.00 91.44 86 ILE A C 1
ATOM 632 O O . ILE A 1 86 ? -3.457 0.590 -1.197 1.00 91.44 86 ILE A O 1
ATOM 636 N N . LEU A 1 87 ? -1.933 2.149 -1.733 1.00 90.12 87 LEU A N 1
ATOM 637 C CA . LEU A 1 87 ? -1.871 2.741 -0.395 1.00 90.12 87 LEU A CA 1
ATOM 638 C C . LEU A 1 87 ? -3.211 3.367 0.007 1.00 90.12 87 LEU A C 1
ATOM 640 O O . LEU A 1 87 ? -3.647 3.186 1.140 1.00 90.12 87 LEU A O 1
ATOM 644 N N . ASP A 1 88 ? -3.887 4.047 -0.918 1.00 92.00 88 ASP A N 1
ATOM 645 C CA . ASP A 1 88 ? -5.201 4.643 -0.679 1.00 92.00 88 ASP A CA 1
ATOM 646 C C . ASP A 1 88 ? -6.261 3.572 -0.396 1.00 92.00 88 ASP A C 1
ATOM 648 O O . ASP A 1 88 ? -6.976 3.678 0.600 1.00 92.00 88 ASP A O 1
ATOM 652 N N . LYS A 1 89 ? -6.280 2.469 -1.158 1.00 90.31 89 LYS A N 1
ATOM 653 C CA . LYS A 1 89 ? -7.129 1.305 -0.842 1.00 90.31 89 LYS A CA 1
ATOM 654 C C . LYS A 1 89 ? -6.852 0.754 0.560 1.00 90.31 89 LYS A C 1
ATOM 656 O O . LYS A 1 89 ? -7.782 0.447 1.302 1.00 90.31 89 LYS A O 1
ATOM 661 N N . ALA A 1 90 ? -5.583 0.634 0.951 1.00 88.31 90 ALA A N 1
ATOM 662 C CA . ALA A 1 90 ? -5.229 0.164 2.289 1.00 88.31 90 ALA A CA 1
ATOM 663 C C . ALA A 1 90 ? -5.699 1.137 3.389 1.00 88.31 90 ALA A C 1
ATOM 665 O O . ALA A 1 90 ? -6.176 0.693 4.434 1.00 88.31 90 ALA A O 1
ATOM 666 N N . ARG A 1 91 ? -5.637 2.455 3.151 1.00 88.25 91 ARG A N 1
ATOM 667 C CA . ARG A 1 91 ? -6.183 3.472 4.069 1.00 88.25 91 ARG A CA 1
ATOM 668 C C . ARG A 1 91 ? -7.697 3.346 4.212 1.00 88.25 91 ARG A C 1
ATOM 670 O O . ARG A 1 91 ? -8.201 3.402 5.332 1.00 88.25 91 ARG A O 1
ATOM 677 N N . GLU A 1 92 ? -8.408 3.143 3.106 1.00 88.75 92 GLU A N 1
ATOM 678 C CA . GLU A 1 92 ? -9.860 2.937 3.107 1.00 88.75 92 GLU A CA 1
ATOM 679 C C . GLU A 1 92 ? -10.259 1.707 3.927 1.00 88.75 92 GLU A C 1
ATOM 681 O O . GLU A 1 92 ? -11.199 1.785 4.715 1.00 88.75 92 GLU A O 1
ATOM 686 N N . VAL A 1 93 ? -9.523 0.595 3.815 1.00 84.88 93 VAL A N 1
ATOM 687 C CA . VAL A 1 93 ? -9.776 -0.616 4.617 1.00 84.88 93 VAL A CA 1
ATOM 688 C C . VAL A 1 93 ? -9.612 -0.347 6.114 1.00 84.88 93 VAL A C 1
ATOM 690 O O . VAL A 1 93 ? -10.452 -0.779 6.908 1.00 84.88 93 VAL A O 1
ATOM 693 N N . THR A 1 94 ? -8.574 0.396 6.508 1.00 82.44 94 THR A N 1
ATOM 694 C CA . THR A 1 94 ? -8.384 0.816 7.906 1.00 82.44 94 THR A CA 1
ATOM 695 C C . THR A 1 94 ? -9.547 1.687 8.382 1.00 82.44 94 THR A C 1
ATOM 697 O O . THR A 1 94 ? -10.141 1.418 9.425 1.00 82.44 94 THR A O 1
ATOM 700 N N . ALA A 1 95 ? -9.928 2.695 7.590 1.00 81.62 95 ALA A N 1
ATOM 701 C CA . ALA A 1 95 ? -10.981 3.645 7.940 1.00 81.62 95 ALA A CA 1
ATOM 702 C C . ALA A 1 95 ? -12.382 3.008 7.980 1.00 81.62 95 ALA A C 1
ATOM 704 O O . ALA A 1 95 ? -13.181 3.323 8.860 1.00 81.62 95 ALA A O 1
ATOM 705 N N . ALA A 1 96 ? -12.691 2.086 7.066 1.00 80.00 96 ALA A N 1
ATOM 706 C CA . ALA A 1 96 ? -13.980 1.402 7.022 1.00 80.00 96 ALA A CA 1
ATOM 707 C C . ALA A 1 96 ? -14.229 0.557 8.280 1.00 80.00 96 ALA A C 1
ATOM 709 O O . ALA A 1 96 ? -15.367 0.466 8.741 1.00 80.00 96 ALA A O 1
ATOM 710 N N . ARG A 1 97 ? -13.178 -0.021 8.880 1.00 69.50 97 ARG A N 1
ATOM 711 C CA . ARG A 1 97 ? -13.304 -0.726 10.164 1.00 69.50 97 ARG A CA 1
ATOM 712 C C . ARG A 1 97 ? -13.647 0.212 11.312 1.00 69.50 97 ARG A C 1
ATOM 714 O O . ARG A 1 97 ? -14.496 -0.140 12.127 1.00 69.50 97 ARG A O 1
ATOM 721 N N . ARG A 1 98 ? -13.062 1.411 11.346 1.00 65.81 98 ARG A N 1
ATOM 722 C CA . ARG A 1 98 ? -13.397 2.431 12.348 1.00 65.81 98 ARG A CA 1
ATOM 723 C C . ARG A 1 98 ? -14.894 2.724 12.371 1.00 65.81 98 ARG A C 1
ATOM 725 O O . ARG A 1 98 ? -15.482 2.825 13.439 1.00 65.81 98 ARG A O 1
ATOM 732 N N . SER A 1 99 ? -15.523 2.818 11.199 1.00 63.16 99 SER A N 1
ATOM 733 C CA . SER A 1 99 ? -16.961 3.082 11.068 1.00 63.16 99 SER A CA 1
ATOM 734 C C . SER A 1 99 ? -17.867 1.911 11.469 1.00 63.16 99 SER A C 1
ATOM 736 O O . SER A 1 99 ? -19.049 2.140 11.687 1.00 63.16 99 SER A O 1
ATOM 738 N N . GLN A 1 100 ? -17.352 0.679 11.563 1.00 63.22 100 GLN A N 1
ATOM 739 C CA . GLN A 1 100 ? -18.127 -0.512 11.953 1.00 63.22 100 GLN A CA 1
ATOM 740 C C . GLN A 1 100 ? -18.125 -0.780 13.468 1.00 63.22 100 GLN A C 1
ATOM 742 O O . GLN A 1 100 ? -18.897 -1.612 13.937 1.00 63.22 100 GLN A O 1
ATOM 747 N N . HIS A 1 101 ? -17.254 -0.106 14.225 1.00 55.59 101 HIS A N 1
ATOM 748 C CA . HIS A 1 101 ? -17.123 -0.256 15.680 1.00 55.59 101 HIS A CA 1
ATOM 749 C C . HIS A 1 101 ? -17.846 0.842 16.494 1.00 55.59 101 HIS A C 1
ATOM 751 O O . HIS A 1 101 ? -17.708 0.865 17.718 1.00 55.59 101 HIS A O 1
ATOM 757 N N . PHE A 1 102 ? -18.615 1.717 15.834 1.00 46.91 102 PHE A N 1
ATOM 758 C CA . PHE A 1 102 ? -19.546 2.681 16.445 1.00 46.91 102 PHE A CA 1
ATOM 759 C C . PHE A 1 102 ? -20.995 2.225 16.265 1.00 46.91 102 PHE A C 1
ATOM 761 O O . PHE A 1 102 ? -21.809 2.542 17.162 1.00 46.91 102 PHE A O 1
#

Sequence (102 aa):
MAMTEPKQGDRANPLAAALDALETALLTFTAEVAARDETLATEVLEKTALAINAVLDGPRYMSPDKSATSYDTAIRSAVRCQVNAILDKAREVTAARRSQHF

Radius of gyration: 18.88 Å; chains: 1; bounding box: 45×44×52 Å